Protein AF-A0A7J4VN13-F1 (afdb_monomer)

Nearest PDB structures (foldseek):
  7nyw-assembly1_B  TM=5.497E-01  e=3.844E+00  Photorhabdus thracensis
  6kgq-assembly1_A  TM=3.025E-01  e=2.500E+00  Homo sapiens

Sequence (153 aa):
MAGMRHSETIAAETIAAERASTGTRQRKTAIIHTRFSASEALAVDLAAKQAGMTVSAFLRSLALEGAGVEPFLNDDDRLIFDLLFQELRNVRLDLNAMTRMAHRDGAKESERENESESEALRFLIELRAVVAAIGIEVKRLAGNGRGKRRRML

Foldseek 3Di:
DPPPVVVVVVVVVVVVVVVVPAFDPPPPPDDDDDDDDPVRVVVLCVVQVVVVHDSVLSVVQVVVVVVVNDDPDDLVSLVVLVVVLVVLVVVLVVLVVVLVVLVVVVVVVPPDPDVVSVVVNVVSVVVSVVSVVVSVVSNVRSPDDRDDDDDDD

Structure (mmCIF, N/CA/C/O backbone):
data_AF-A0A7J4VN13-F1
#
_entry.id   AF-A0A7J4VN13-F1
#
loop_
_atom_site.group_PDB
_atom_site.id
_atom_site.type_symbol
_atom_site.label_atom_id
_atom_site.label_alt_id
_atom_site.label_comp_id
_atom_site.label_asym_id
_atom_site.label_entity_id
_atom_site.label_seq_id
_atom_site.pdbx_PDB_ins_code
_atom_site.Cartn_x
_atom_site.Cartn_y
_atom_site.Cartn_z
_atom_site.occupancy
_atom_site.B_iso_or_equiv
_atom_site.auth_seq_id
_atom_site.auth_comp_id
_atom_site.auth_asym_id
_atom_site.auth_atom_id
_atom_site.pdbx_PDB_model_num
ATOM 1 N N . MET A 1 1 ? 11.787 34.107 31.562 1.00 47.12 1 MET A N 1
ATOM 2 C CA . MET A 1 1 ? 12.766 33.262 30.838 1.00 47.12 1 MET A CA 1
ATOM 3 C C . MET A 1 1 ? 12.614 31.777 31.206 1.00 47.12 1 MET A C 1
ATOM 5 O O . MET A 1 1 ? 13.551 31.183 31.717 1.00 47.12 1 MET A O 1
ATOM 9 N N . ALA A 1 2 ? 11.446 31.162 30.965 1.00 51.38 2 ALA A N 1
ATOM 10 C CA . ALA A 1 2 ? 11.198 29.745 31.308 1.00 51.38 2 ALA A CA 1
ATOM 11 C C . ALA A 1 2 ? 10.715 28.877 30.124 1.00 51.38 2 ALA A C 1
ATOM 13 O O . ALA A 1 2 ? 10.828 27.659 30.181 1.00 51.38 2 ALA A O 1
ATOM 14 N N . GLY A 1 3 ? 10.233 29.483 29.029 1.00 44.69 3 GLY A N 1
ATOM 15 C CA . GLY A 1 3 ? 9.645 28.748 27.899 1.00 44.69 3 GLY A CA 1
ATOM 16 C C . GLY A 1 3 ? 10.635 28.039 26.963 1.00 44.69 3 GLY A C 1
ATOM 17 O O . GLY A 1 3 ? 10.259 27.054 26.344 1.00 44.69 3 GLY A O 1
ATOM 18 N N . MET A 1 4 ? 11.896 28.483 26.865 1.00 44.53 4 MET A N 1
ATOM 19 C CA . MET A 1 4 ? 12.850 27.908 25.893 1.00 44.53 4 MET A CA 1
ATOM 20 C C . MET A 1 4 ? 13.347 26.500 26.258 1.00 44.53 4 MET A C 1
ATOM 22 O O . MET A 1 4 ? 13.552 25.684 25.365 1.00 44.53 4 MET A O 1
ATOM 26 N N . ARG A 1 5 ? 13.479 26.172 27.553 1.00 48.69 5 ARG A N 1
ATOM 27 C CA . ARG A 1 5 ? 14.052 24.881 27.987 1.00 48.69 5 ARG A CA 1
ATOM 28 C C . ARG A 1 5 ? 13.128 23.682 27.742 1.00 48.69 5 ARG A C 1
ATOM 30 O O . ARG A 1 5 ? 13.613 22.571 27.543 1.00 48.69 5 ARG A O 1
ATOM 37 N N . HIS A 1 6 ? 11.809 23.883 27.731 1.00 43.91 6 HIS A N 1
ATOM 38 C CA . HIS A 1 6 ? 10.862 22.796 27.454 1.00 43.91 6 HIS A CA 1
ATOM 39 C C . HIS A 1 6 ? 10.851 22.399 25.971 1.00 43.91 6 HIS A C 1
ATOM 41 O O . HIS A 1 6 ? 10.843 21.207 25.671 1.00 43.91 6 HIS A O 1
ATOM 47 N N . SER A 1 7 ? 10.944 23.364 25.051 1.00 48.34 7 SER A N 1
ATOM 48 C CA . SER A 1 7 ? 10.984 23.090 23.607 1.00 48.34 7 SER A CA 1
ATOM 49 C C . SER A 1 7 ? 12.241 22.319 23.186 1.00 48.34 7 SER A C 1
ATOM 51 O O . SER A 1 7 ? 12.148 21.375 22.405 1.00 48.34 7 SER A O 1
ATOM 53 N N . GLU A 1 8 ? 13.407 22.660 23.748 1.00 46.81 8 GLU A N 1
ATOM 54 C CA . GLU A 1 8 ? 14.657 21.917 23.509 1.00 46.81 8 GLU A CA 1
ATOM 55 C C . GLU A 1 8 ? 14.600 20.489 24.072 1.00 46.81 8 GLU A C 1
ATOM 57 O O . GLU A 1 8 ? 15.112 19.560 23.448 1.00 46.81 8 GLU A O 1
ATOM 62 N N . THR A 1 9 ? 13.929 20.292 25.214 1.00 48.59 9 THR A N 1
ATOM 63 C CA . THR A 1 9 ? 13.772 18.964 25.829 1.00 48.59 9 THR A CA 1
ATOM 64 C C . THR A 1 9 ? 12.943 18.035 24.936 1.00 48.59 9 THR A C 1
ATOM 66 O O . THR A 1 9 ? 13.373 16.919 24.654 1.00 48.59 9 THR A O 1
ATOM 69 N N . ILE A 1 10 ? 11.807 18.514 24.412 1.00 50.91 10 ILE A N 1
ATOM 70 C CA . ILE A 1 10 ? 10.936 17.735 23.513 1.00 50.91 10 ILE A CA 1
ATOM 71 C C . ILE A 1 10 ? 11.660 17.407 22.194 1.00 50.91 10 ILE A C 1
ATOM 73 O O . ILE A 1 10 ? 11.569 16.282 21.697 1.00 50.91 10 ILE A O 1
ATOM 77 N N . ALA A 1 11 ? 12.424 18.354 21.638 1.00 49.44 11 ALA A N 1
ATOM 78 C CA . ALA A 1 11 ? 13.208 18.121 20.424 1.00 49.44 11 ALA A CA 1
ATOM 79 C C . ALA A 1 11 ? 14.311 17.064 20.637 1.00 49.44 11 ALA A C 1
ATOM 81 O O . ALA A 1 11 ? 14.461 16.149 19.824 1.00 49.44 11 ALA A O 1
ATOM 82 N N . ALA A 1 12 ? 15.047 17.137 21.751 1.00 47.72 12 ALA A N 1
ATOM 83 C CA . ALA A 1 12 ? 16.080 16.160 22.096 1.00 47.72 12 ALA A CA 1
ATOM 84 C C . ALA A 1 12 ? 15.502 14.752 22.340 1.00 47.72 12 ALA A C 1
ATOM 86 O O . ALA A 1 12 ? 16.075 13.759 21.886 1.00 47.72 12 ALA A O 1
ATOM 87 N N . GLU A 1 13 ? 14.349 14.662 23.006 1.00 53.28 13 GLU A N 1
ATOM 88 C CA . GLU A 1 13 ? 13.651 13.400 23.272 1.00 53.28 13 GLU A CA 1
ATOM 89 C C . GLU A 1 13 ? 13.101 12.766 21.979 1.00 53.28 13 GLU A C 1
ATOM 91 O O . GLU A 1 13 ? 13.216 11.554 21.784 1.00 53.28 13 GLU A O 1
ATOM 96 N N . THR A 1 14 ? 12.634 13.588 21.031 1.00 53.34 14 THR A N 1
ATOM 97 C CA . THR A 1 14 ? 12.210 13.151 19.687 1.00 53.34 14 THR A CA 1
ATOM 98 C C . THR A 1 14 ? 13.373 12.526 18.902 1.00 53.34 14 THR A C 1
ATOM 100 O O . THR A 1 14 ? 13.261 11.402 18.409 1.00 53.34 14 THR A O 1
ATOM 103 N N . ILE A 1 15 ? 14.534 13.193 18.862 1.00 52.75 15 ILE A N 1
ATOM 104 C CA . ILE A 1 15 ? 15.745 12.705 18.171 1.00 52.75 15 ILE A CA 1
ATOM 105 C C . ILE A 1 15 ? 16.298 11.426 18.836 1.00 52.75 15 ILE A C 1
ATOM 107 O O . ILE A 1 15 ? 16.829 10.532 18.164 1.00 52.75 15 ILE A O 1
ATOM 111 N N . ALA A 1 16 ? 16.164 11.298 20.160 1.00 50.38 16 ALA A N 1
ATOM 112 C CA . ALA A 1 16 ? 16.537 10.086 20.889 1.00 50.38 16 ALA A CA 1
ATOM 113 C C . ALA A 1 16 ? 15.595 8.903 20.581 1.00 50.38 16 ALA A C 1
ATOM 115 O O . ALA A 1 16 ? 16.070 7.785 20.346 1.00 50.38 16 ALA A O 1
ATOM 116 N N . ALA A 1 17 ? 14.281 9.144 20.523 1.00 52.31 17 ALA A N 1
ATOM 117 C CA . ALA A 1 17 ? 13.279 8.137 20.171 1.00 52.31 17 ALA A CA 1
ATOM 118 C C . ALA A 1 17 ? 13.468 7.608 18.737 1.00 52.31 17 ALA A C 1
ATOM 120 O O . ALA A 1 17 ? 13.419 6.393 18.511 1.00 52.31 17 ALA A O 1
ATOM 121 N N . GLU A 1 18 ? 13.771 8.502 17.792 1.00 44.53 18 GLU A N 1
ATOM 122 C CA . GLU A 1 18 ? 14.035 8.175 16.389 1.00 44.53 18 GLU A CA 1
ATOM 123 C C . GLU A 1 18 ? 15.268 7.265 16.238 1.00 44.53 18 GLU A C 1
ATOM 125 O O . GLU A 1 18 ? 15.210 6.216 15.586 1.00 44.53 18 GLU A O 1
ATOM 130 N N . ARG A 1 19 ? 16.371 7.579 16.934 1.00 45.88 19 ARG A N 1
ATOM 131 C CA . ARG A 1 19 ? 17.606 6.770 16.923 1.00 45.88 19 ARG A CA 1
ATOM 132 C C . ARG A 1 19 ? 17.438 5.379 17.543 1.00 45.88 19 ARG A C 1
ATOM 134 O O . ARG A 1 19 ? 18.160 4.454 17.151 1.00 45.88 19 ARG A O 1
ATOM 141 N N . ALA A 1 20 ? 16.495 5.203 18.466 1.00 46.31 20 ALA A N 1
ATOM 142 C CA . ALA A 1 20 ? 16.197 3.925 19.117 1.00 46.31 20 ALA A CA 1
ATOM 143 C C . ALA A 1 20 ? 15.278 2.989 18.295 1.00 46.31 20 ALA A C 1
ATOM 145 O O . ALA A 1 20 ? 15.054 1.849 18.700 1.00 46.31 20 ALA A O 1
ATOM 146 N N . SER A 1 21 ? 14.755 3.434 17.145 1.00 43.34 21 SER A N 1
ATOM 147 C CA . SER A 1 21 ? 13.780 2.679 16.332 1.00 43.34 21 SER A CA 1
ATOM 148 C C . SER A 1 21 ? 14.374 1.537 15.483 1.00 43.34 21 SER A C 1
ATOM 150 O O . SER A 1 21 ? 13.650 0.661 15.004 1.00 43.34 21 SER A O 1
ATOM 152 N N . THR A 1 22 ? 15.697 1.505 15.285 1.00 42.31 22 THR A N 1
ATOM 153 C CA . THR A 1 22 ? 16.357 0.595 14.329 1.00 42.31 22 THR A CA 1
ATOM 154 C C . THR A 1 22 ? 16.640 -0.805 14.891 1.00 42.31 22 THR A C 1
ATOM 156 O O . THR A 1 22 ? 17.786 -1.175 15.132 1.00 42.31 22 THR A O 1
ATOM 159 N N . GLY A 1 23 ? 15.592 -1.629 15.010 1.00 41.62 23 GLY A N 1
ATOM 160 C CA . GLY A 1 23 ? 15.731 -3.097 14.953 1.00 41.62 23 GLY A CA 1
ATOM 161 C C . GLY A 1 23 ? 14.990 -3.912 16.012 1.00 41.62 23 GLY A C 1
ATOM 162 O O . GLY A 1 23 ? 14.745 -5.096 15.787 1.00 41.62 23 GLY A O 1
ATOM 163 N N . THR A 1 24 ? 14.573 -3.299 17.117 1.00 43.09 24 THR A N 1
ATOM 164 C CA . THR A 1 24 ? 13.759 -3.957 18.153 1.00 43.09 24 THR A CA 1
ATOM 165 C C . THR A 1 24 ? 12.357 -3.369 18.109 1.00 43.09 24 THR A C 1
ATOM 167 O O . THR A 1 24 ? 12.212 -2.150 18.044 1.00 43.09 24 THR A O 1
ATOM 170 N N . ARG A 1 25 ? 11.309 -4.205 18.159 1.00 48.94 25 ARG A N 1
ATOM 171 C CA . ARG A 1 25 ? 9.913 -3.738 18.228 1.00 48.94 25 ARG A CA 1
ATOM 172 C C . ARG A 1 25 ? 9.745 -2.936 19.523 1.00 48.94 25 ARG A C 1
ATOM 174 O O . ARG A 1 25 ? 9.576 -3.543 20.579 1.00 48.94 25 ARG A O 1
ATOM 181 N N . GLN A 1 26 ? 9.861 -1.604 19.446 1.00 61.91 26 GLN A N 1
ATOM 182 C CA . GLN A 1 26 ? 9.849 -0.726 20.618 1.00 61.91 26 GLN A CA 1
ATOM 183 C C . GLN A 1 26 ? 8.639 -1.063 21.488 1.00 61.91 26 GLN A C 1
ATOM 185 O O . GLN A 1 26 ? 7.501 -1.142 21.008 1.00 61.91 26 GLN A O 1
ATOM 190 N N . ARG A 1 27 ? 8.899 -1.328 22.772 1.00 71.69 27 ARG A N 1
ATOM 191 C CA . ARG A 1 27 ? 7.842 -1.646 23.725 1.00 71.69 27 ARG A CA 1
ATOM 192 C C . ARG A 1 27 ? 6.926 -0.430 23.809 1.00 71.69 27 ARG A C 1
ATOM 194 O O . ARG A 1 27 ? 7.372 0.658 24.145 1.00 71.69 27 ARG A O 1
ATOM 201 N N . LYS A 1 28 ? 5.646 -0.632 23.508 1.00 78.75 28 LYS A N 1
ATOM 202 C CA . LYS A 1 28 ? 4.605 0.390 23.644 1.00 78.75 28 LYS A CA 1
ATOM 203 C C . LYS A 1 28 ? 4.479 0.729 25.136 1.00 78.75 28 LYS A C 1
ATOM 205 O O . LYS A 1 28 ? 4.002 -0.107 25.898 1.00 78.75 28 LYS A O 1
ATOM 210 N N . THR A 1 29 ? 4.984 1.890 25.545 1.00 84.69 29 THR A N 1
ATOM 211 C CA . THR A 1 29 ? 5.018 2.351 26.947 1.00 84.69 29 THR A CA 1
ATOM 212 C C . THR A 1 29 ? 3.888 3.320 27.280 1.00 84.69 29 THR A C 1
ATOM 214 O O . THR A 1 29 ? 3.357 3.262 28.384 1.00 84.69 29 THR A O 1
ATOM 217 N N . ALA A 1 30 ? 3.493 4.176 26.335 1.00 84.88 30 ALA A N 1
ATOM 218 C CA . ALA A 1 30 ? 2.384 5.109 26.508 1.00 84.88 30 ALA A CA 1
ATOM 219 C C . ALA A 1 30 ? 1.016 4.413 26.384 1.00 84.88 30 ALA A C 1
ATOM 221 O O . ALA A 1 30 ? 0.804 3.574 25.500 1.00 84.88 30 ALA A O 1
ATOM 222 N N . ILE A 1 31 ? 0.080 4.809 27.249 1.00 89.94 31 ILE A N 1
ATOM 223 C CA . ILE A 1 31 ? -1.326 4.387 27.253 1.00 89.94 31 ILE A CA 1
ATOM 224 C C . ILE A 1 31 ? -2.186 5.646 27.117 1.00 89.94 31 ILE A C 1
ATOM 226 O O . ILE A 1 31 ? -1.954 6.630 27.813 1.00 89.94 31 ILE A O 1
ATOM 230 N N . ILE A 1 32 ? -3.177 5.603 26.227 1.00 87.44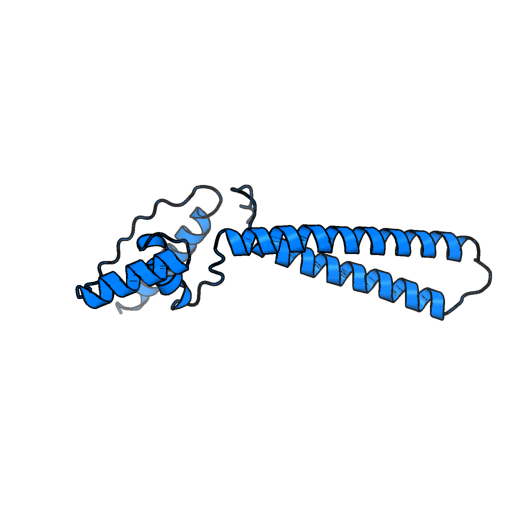 32 ILE A N 1
ATOM 231 C CA . ILE A 1 32 ? -4.182 6.658 26.057 1.00 87.44 32 ILE A CA 1
ATOM 232 C C . ILE A 1 32 ? -5.507 6.108 26.582 1.00 87.44 32 ILE A C 1
ATOM 234 O O . ILE A 1 32 ? -5.910 5.007 26.205 1.00 87.44 32 ILE A O 1
ATOM 238 N N . HIS A 1 33 ? -6.172 6.865 27.454 1.00 92.88 33 HIS A N 1
ATOM 239 C CA . HIS A 1 33 ? -7.491 6.528 27.978 1.00 92.88 33 HIS A CA 1
ATOM 240 C C . HIS A 1 33 ? -8.556 7.398 27.310 1.00 92.88 33 HIS A C 1
ATOM 242 O O . HIS A 1 33 ? -8.542 8.617 27.458 1.00 92.88 33 HIS A O 1
ATOM 248 N N . THR A 1 34 ? -9.512 6.754 26.645 1.00 91.62 34 THR A N 1
ATOM 249 C CA . THR A 1 34 ? -10.688 7.393 26.041 1.00 91.62 34 THR A CA 1
ATOM 250 C C . THR A 1 34 ? -11.938 6.739 26.617 1.00 91.62 34 THR A C 1
ATOM 252 O O . THR A 1 34 ? -11.956 5.527 26.842 1.00 91.62 34 THR A O 1
ATOM 255 N N . ARG A 1 35 ? -12.975 7.533 26.899 1.00 95.50 35 ARG A N 1
ATOM 256 C CA . ARG A 1 35 ? -14.281 7.022 27.333 1.00 95.50 35 ARG A CA 1
ATOM 257 C C . ARG A 1 35 ? -15.185 6.853 26.119 1.00 95.50 35 ARG A C 1
ATOM 259 O O . ARG A 1 35 ? -15.196 7.718 25.254 1.00 95.50 35 ARG A O 1
ATOM 266 N N . PHE A 1 36 ? -15.953 5.773 26.118 1.00 95.69 36 PHE A N 1
ATOM 267 C CA . PHE A 1 36 ? -16.983 5.483 25.129 1.00 95.69 36 PHE A CA 1
ATOM 268 C C . PHE A 1 36 ? -18.275 5.114 25.860 1.00 95.69 36 PHE A C 1
ATOM 270 O O . PHE A 1 36 ? -18.242 4.429 26.886 1.00 95.69 36 PHE A O 1
ATOM 277 N N . SER A 1 37 ? -19.410 5.547 25.323 1.00 98.19 37 SER A N 1
ATOM 278 C CA . SER A 1 37 ? -20.717 4.953 25.599 1.00 98.19 37 SER A CA 1
ATOM 279 C C . SER A 1 37 ? -20.791 3.523 25.046 1.00 98.19 37 SER A C 1
ATOM 281 O O . SER A 1 37 ? -19.977 3.113 24.214 1.00 98.19 37 SER A O 1
ATOM 283 N N . ALA A 1 38 ? -21.798 2.754 25.471 1.00 97.75 38 ALA A N 1
ATOM 284 C CA . ALA A 1 38 ? -22.001 1.389 24.979 1.00 97.75 38 ALA A CA 1
ATOM 285 C C . ALA A 1 38 ? -22.205 1.329 23.450 1.00 97.75 38 ALA A C 1
ATOM 287 O O . ALA A 1 38 ? -21.683 0.429 22.794 1.00 97.75 38 ALA A O 1
ATOM 288 N N . SER A 1 39 ? -22.909 2.310 22.875 1.00 97.62 39 SER A N 1
ATOM 289 C CA . SER A 1 39 ? -23.125 2.436 21.428 1.00 97.62 39 SER A CA 1
ATOM 290 C C . SER A 1 39 ? -21.840 2.740 20.659 1.00 97.62 39 SER A C 1
ATOM 292 O O . SER A 1 39 ? -21.590 2.123 19.627 1.00 97.62 39 SER A O 1
ATOM 294 N N . GLU A 1 40 ? -20.996 3.644 21.164 1.00 97.75 40 GLU A N 1
ATOM 295 C CA . GLU A 1 40 ? -19.718 3.968 20.514 1.00 97.75 40 GLU A CA 1
ATOM 296 C C . GLU A 1 40 ? -18.734 2.796 20.607 1.00 97.75 40 GLU A C 1
ATOM 298 O O . GLU A 1 40 ? -18.078 2.466 19.623 1.00 97.75 40 GLU A O 1
ATOM 303 N N . ALA A 1 41 ? -18.671 2.114 21.756 1.00 96.50 41 ALA A N 1
ATOM 304 C CA . ALA A 1 41 ? -17.826 0.934 21.930 1.00 96.50 41 ALA A CA 1
ATOM 305 C C . ALA A 1 41 ? -18.208 -0.201 20.959 1.00 96.50 41 ALA A C 1
ATOM 307 O O . ALA A 1 41 ? -17.326 -0.837 20.381 1.00 96.50 41 ALA A O 1
ATOM 308 N N . LEU A 1 42 ? -19.510 -0.420 20.737 1.00 97.81 42 LEU A N 1
ATOM 309 C CA . LEU A 1 42 ? -20.013 -1.398 19.769 1.00 97.81 42 LEU A CA 1
ATOM 310 C C . LEU A 1 42 ? -19.705 -0.984 18.321 1.00 97.81 42 LEU A C 1
ATOM 312 O O . LEU A 1 42 ? -19.275 -1.821 17.530 1.00 97.81 42 LEU A O 1
ATOM 316 N N . ALA A 1 43 ? -19.858 0.299 17.976 1.00 97.62 43 ALA A N 1
ATOM 317 C CA . ALA A 1 43 ? -19.497 0.809 16.652 1.00 97.62 43 ALA A CA 1
ATOM 318 C C . ALA A 1 43 ? -17.992 0.639 16.356 1.00 97.62 43 ALA A C 1
ATOM 320 O O . ALA A 1 43 ? -17.622 0.197 15.268 1.00 97.62 43 ALA A O 1
ATOM 321 N N . VAL A 1 44 ? -17.127 0.917 17.338 1.00 96.56 44 VAL A N 1
ATOM 322 C CA . VAL A 1 44 ? -15.671 0.724 17.234 1.00 96.56 44 VAL A CA 1
ATOM 323 C C . VAL A 1 44 ? -15.298 -0.756 17.085 1.00 96.56 44 VAL A C 1
ATOM 325 O O . VAL A 1 44 ? -14.419 -1.077 16.287 1.00 96.56 44 VAL A O 1
ATOM 328 N N . ASP A 1 45 ? -15.950 -1.666 17.814 1.00 97.50 45 ASP A N 1
ATOM 329 C CA . ASP A 1 45 ? -15.715 -3.113 17.689 1.00 97.50 45 ASP A CA 1
ATOM 330 C C . ASP A 1 45 ? -16.124 -3.653 16.306 1.00 97.50 45 ASP A C 1
ATOM 332 O O . ASP A 1 45 ? -15.365 -4.406 15.692 1.00 97.50 45 ASP A O 1
ATOM 336 N N . LEU A 1 46 ? -17.270 -3.216 15.769 1.00 97.44 46 LEU A N 1
ATOM 337 C CA . LEU A 1 46 ? -17.699 -3.573 14.413 1.00 97.44 46 LEU A CA 1
ATOM 338 C C . LEU A 1 46 ? -16.734 -3.043 13.342 1.00 97.44 46 LEU A C 1
ATOM 340 O O . LEU A 1 46 ? -16.331 -3.809 12.467 1.00 97.44 46 LEU A O 1
ATOM 344 N N . ALA A 1 47 ? -16.322 -1.776 13.430 1.00 92.62 47 ALA A N 1
ATOM 345 C CA . ALA A 1 47 ? -15.383 -1.179 12.480 1.00 92.62 47 ALA A CA 1
ATOM 346 C C . ALA A 1 47 ? -14.001 -1.859 12.528 1.00 92.62 47 ALA A C 1
ATOM 348 O O . ALA A 1 47 ? -13.427 -2.183 11.488 1.00 92.62 47 ALA A O 1
ATOM 349 N N . ALA A 1 48 ? -13.494 -2.168 13.729 1.00 89.25 48 ALA A N 1
ATOM 350 C CA . ALA A 1 48 ? -12.242 -2.903 13.891 1.00 89.25 48 ALA A CA 1
ATOM 351 C C . ALA A 1 48 ? -12.314 -4.307 13.263 1.00 89.25 48 ALA A C 1
ATOM 353 O O . ALA A 1 48 ? -11.387 -4.705 12.558 1.00 89.25 48 ALA A O 1
ATOM 354 N N . LYS A 1 49 ? -13.430 -5.029 13.449 1.00 92.00 49 LYS A N 1
ATOM 355 C CA . LYS A 1 49 ? -13.670 -6.343 12.825 1.00 92.00 49 LYS A CA 1
ATOM 356 C C . LYS A 1 49 ? -13.749 -6.266 11.301 1.00 92.00 49 LYS A C 1
ATOM 358 O O . LYS A 1 49 ? -13.151 -7.106 10.638 1.00 92.00 49 LYS A O 1
ATOM 363 N N . GLN A 1 50 ? -14.439 -5.264 10.751 1.00 87.81 50 GLN A N 1
ATOM 364 C CA . GLN A 1 50 ? -14.503 -5.027 9.301 1.00 87.81 50 GLN A CA 1
ATOM 365 C C . GLN A 1 50 ? -13.116 -4.749 8.701 1.00 87.81 50 GLN A C 1
ATOM 367 O O . GLN A 1 50 ? -12.829 -5.212 7.604 1.00 87.81 50 GLN A O 1
ATOM 372 N N . ALA A 1 51 ? -12.241 -4.065 9.443 1.00 81.50 51 ALA A N 1
ATOM 373 C CA . ALA A 1 51 ? -10.850 -3.814 9.061 1.00 81.50 51 ALA A CA 1
ATOM 374 C C . ALA A 1 51 ? -9.879 -4.982 9.362 1.00 81.50 51 ALA A C 1
ATOM 376 O O . ALA A 1 51 ? -8.668 -4.811 9.234 1.00 81.50 51 ALA A O 1
ATOM 377 N N . GLY A 1 52 ? -10.361 -6.143 9.830 1.00 85.38 52 GLY A N 1
ATOM 378 C CA . GLY A 1 52 ? -9.508 -7.286 10.195 1.00 85.38 52 GLY A CA 1
ATOM 379 C C . GLY A 1 52 ? -8.597 -7.045 11.412 1.00 85.38 52 GLY A C 1
ATOM 380 O O . GLY A 1 52 ? -7.612 -7.755 11.612 1.00 85.38 52 GLY A O 1
ATOM 381 N N . MET A 1 53 ? -8.894 -6.039 12.241 1.00 83.94 53 MET A N 1
ATOM 382 C CA . MET A 1 53 ? -8.035 -5.568 13.329 1.00 83.94 53 MET A CA 1
ATOM 383 C C . MET A 1 53 ? -8.619 -5.826 14.724 1.00 83.94 53 MET A C 1
ATOM 385 O O . MET A 1 53 ? -9.826 -5.875 14.943 1.00 83.94 53 MET A O 1
ATOM 389 N N . THR A 1 54 ? -7.744 -5.879 15.735 1.00 90.88 54 THR A N 1
ATOM 390 C CA . THR A 1 54 ? -8.189 -5.674 17.127 1.00 90.88 54 THR A CA 1
ATOM 391 C C . THR A 1 54 ? -8.526 -4.200 17.356 1.00 90.88 54 THR A C 1
ATOM 393 O O . THR A 1 54 ? -7.845 -3.326 16.815 1.00 90.88 54 THR A O 1
ATOM 396 N N . VAL A 1 55 ? -9.474 -3.901 18.250 1.00 93.12 55 VAL A N 1
ATOM 397 C CA . VAL A 1 55 ? -9.829 -2.520 18.646 1.00 93.12 55 VAL A CA 1
ATOM 398 C C . VAL A 1 55 ? -8.595 -1.672 19.013 1.00 93.12 55 VAL A C 1
ATOM 400 O O . VAL A 1 55 ? -8.482 -0.519 18.608 1.00 93.12 55 VAL A O 1
ATOM 403 N N . SER A 1 56 ? -7.606 -2.253 19.706 1.00 89.81 56 SER A N 1
ATOM 404 C CA . SER A 1 56 ? -6.362 -1.562 20.109 1.00 89.81 56 SER A CA 1
ATOM 405 C C . SER A 1 56 ? -5.350 -1.299 18.975 1.00 89.81 56 SER A C 1
ATOM 407 O O . SER A 1 56 ? -4.378 -0.548 19.155 1.00 89.81 56 SER A O 1
ATOM 409 N N . ALA A 1 57 ? -5.532 -1.966 17.832 1.00 86.81 57 ALA A N 1
ATOM 410 C CA . ALA A 1 57 ? -4.795 -1.724 16.598 1.00 86.81 57 ALA A CA 1
ATOM 411 C C . ALA A 1 57 ? -5.531 -0.683 15.745 1.00 86.81 57 ALA A C 1
ATOM 413 O O . ALA A 1 57 ? -4.909 0.299 15.359 1.00 86.81 57 ALA A O 1
ATOM 414 N N . PHE A 1 58 ? -6.849 -0.832 15.590 1.00 89.62 58 PHE A N 1
ATOM 415 C CA . PHE A 1 58 ? -7.721 0.086 14.853 1.00 89.62 58 PHE A CA 1
ATOM 416 C C . PHE A 1 58 ? -7.729 1.513 15.432 1.00 89.62 58 PHE A C 1
ATOM 418 O O . PHE A 1 58 ? -7.430 2.478 14.738 1.00 89.62 58 PHE A O 1
ATOM 425 N N . LEU A 1 59 ? -7.953 1.674 16.743 1.00 91.69 59 LEU A N 1
ATOM 426 C CA . LEU A 1 59 ? -7.896 3.002 17.379 1.00 91.69 59 LEU A CA 1
ATOM 427 C C . LEU A 1 59 ? -6.500 3.642 17.289 1.00 91.69 59 LEU A C 1
ATOM 429 O O . LEU A 1 59 ? -6.369 4.861 17.325 1.00 91.69 59 LEU A O 1
ATOM 433 N N . ARG A 1 60 ? -5.446 2.826 17.173 1.00 86.75 60 ARG A N 1
ATOM 434 C CA . ARG A 1 60 ? -4.066 3.299 17.029 1.00 86.75 60 ARG A CA 1
ATOM 435 C C . ARG A 1 60 ? -3.754 3.734 15.603 1.00 86.75 60 ARG A C 1
ATOM 437 O O . ARG A 1 60 ? -3.025 4.709 15.469 1.00 86.75 60 ARG A O 1
ATOM 444 N N . SER A 1 61 ? -4.242 3.029 14.578 1.00 82.19 61 SER A N 1
ATOM 445 C CA . SER A 1 61 ? -4.085 3.483 13.193 1.00 82.19 61 SER A CA 1
ATOM 446 C C . SER A 1 61 ? -4.803 4.814 13.014 1.00 82.19 61 SER A C 1
ATOM 448 O O . SER A 1 61 ? -4.144 5.776 12.650 1.00 82.19 61 SER A O 1
ATOM 450 N N . LEU A 1 62 ? -6.067 4.928 13.442 1.00 87.25 62 LEU A N 1
ATOM 451 C CA . LEU A 1 62 ? -6.818 6.190 13.380 1.00 87.25 62 LEU A CA 1
ATOM 452 C C . LEU A 1 62 ? -6.134 7.344 14.137 1.00 87.25 62 LEU A C 1
ATOM 454 O O . LEU A 1 62 ? -6.041 8.455 13.624 1.00 87.25 62 LEU A O 1
ATOM 458 N N . ALA A 1 63 ? -5.622 7.100 15.350 1.00 87.00 63 ALA A N 1
ATOM 459 C CA . ALA A 1 63 ? -4.951 8.141 16.137 1.00 87.00 63 ALA A CA 1
ATOM 460 C C . ALA A 1 63 ? -3.627 8.627 15.518 1.00 87.00 63 ALA A C 1
ATOM 462 O O . ALA A 1 63 ? -3.209 9.753 15.774 1.00 87.00 63 ALA A O 1
ATOM 463 N N . LEU A 1 64 ? -2.953 7.779 14.739 1.00 80.38 64 LEU A N 1
ATOM 464 C CA . LEU A 1 64 ? -1.708 8.120 14.053 1.00 80.38 64 LEU A CA 1
ATOM 465 C C . LEU A 1 64 ? -1.966 8.688 12.645 1.00 80.38 64 LEU A C 1
ATOM 467 O O . LEU A 1 64 ? -1.244 9.582 12.217 1.00 80.38 64 LEU A O 1
ATOM 471 N N . GLU A 1 65 ? -3.015 8.236 11.960 1.00 77.75 65 GLU A N 1
ATOM 472 C CA . GLU A 1 65 ? -3.535 8.805 10.710 1.00 77.75 65 GLU A CA 1
ATOM 473 C C . GLU A 1 65 ? -3.992 10.253 10.927 1.00 77.75 65 GLU A C 1
ATOM 475 O O . GLU A 1 65 ? -3.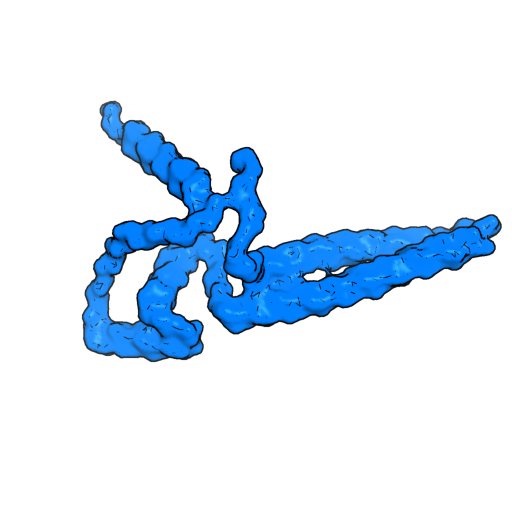509 11.160 10.255 1.00 77.75 65 GLU A O 1
ATOM 480 N N . GLY A 1 66 ? -4.794 10.504 11.968 1.00 75.38 66 GLY A N 1
ATOM 481 C CA . GLY A 1 66 ? -5.168 11.857 12.399 1.00 75.38 66 GLY A CA 1
ATOM 482 C C . GLY A 1 66 ? -3.993 12.720 12.887 1.00 75.38 66 GLY A C 1
ATOM 483 O O . GLY A 1 66 ? -4.158 13.924 13.069 1.00 75.38 66 GLY A O 1
ATOM 484 N N . ALA A 1 67 ? -2.808 12.128 13.076 1.00 79.56 67 ALA A N 1
ATOM 485 C CA . ALA A 1 67 ? -1.550 12.820 13.354 1.00 79.56 67 ALA A CA 1
ATOM 486 C C . ALA A 1 67 ? -0.623 12.928 12.118 1.00 79.56 67 ALA A C 1
ATOM 488 O O . ALA A 1 67 ? 0.511 13.387 12.252 1.00 79.56 67 ALA A O 1
ATOM 489 N N . GLY A 1 68 ? -1.075 12.508 10.929 1.00 64.50 68 GLY A N 1
ATOM 490 C CA . GLY A 1 68 ? -0.326 12.579 9.667 1.00 64.50 68 GLY A CA 1
ATOM 491 C C . GLY A 1 68 ? 0.757 11.506 9.479 1.00 64.50 68 GLY A C 1
ATOM 492 O O . GLY A 1 68 ? 1.655 11.679 8.658 1.00 64.50 68 GLY A O 1
ATOM 493 N N . VAL A 1 69 ? 0.721 10.407 10.240 1.00 66.69 69 VAL A N 1
ATOM 494 C CA . VAL A 1 69 ? 1.760 9.359 10.221 1.00 66.69 69 VAL A CA 1
ATOM 495 C C . VAL A 1 69 ? 1.412 8.256 9.212 1.00 66.69 69 VAL A C 1
ATOM 497 O O . VAL A 1 69 ? 1.026 7.152 9.583 1.00 66.69 69 VAL A O 1
ATOM 500 N N . GLU A 1 70 ? 1.542 8.534 7.918 1.00 62.19 70 GLU A N 1
ATOM 501 C CA . GLU A 1 70 ? 1.247 7.554 6.861 1.00 62.19 70 GLU A CA 1
ATOM 502 C C . GLU A 1 70 ? 2.396 6.553 6.580 1.00 62.19 70 GLU A C 1
ATOM 504 O O . GLU A 1 70 ? 3.570 6.879 6.792 1.00 62.19 70 GLU A O 1
ATOM 509 N N . PRO A 1 71 ? 2.116 5.345 6.029 1.00 59.59 71 PRO A N 1
ATOM 510 C CA . PRO A 1 71 ? 0.801 4.773 5.707 1.00 59.59 71 PRO A CA 1
ATOM 511 C C . PRO A 1 71 ? 0.402 3.570 6.595 1.00 59.59 71 PRO A C 1
ATOM 513 O O . PRO A 1 71 ? 1.196 2.649 6.832 1.00 59.59 71 PRO A O 1
ATOM 516 N N . PHE A 1 72 ? -0.870 3.517 7.015 1.00 61.53 72 PHE A N 1
ATOM 517 C CA . PHE A 1 72 ? -1.456 2.411 7.796 1.00 61.53 72 PHE A CA 1
ATOM 518 C C . PHE A 1 72 ? -1.937 1.239 6.944 1.00 61.53 72 PHE A C 1
ATOM 520 O O . PHE A 1 72 ? -3.107 0.876 6.953 1.00 61.53 72 PHE A O 1
ATOM 527 N N . LEU A 1 73 ? -0.996 0.600 6.255 1.00 69.19 73 LEU A N 1
ATOM 528 C CA . LEU A 1 73 ? -1.284 -0.608 5.486 1.00 69.19 73 LEU A CA 1
ATOM 529 C C . LEU A 1 73 ? -1.529 -1.800 6.422 1.00 69.19 73 LEU A C 1
ATOM 531 O O . LEU A 1 73 ? -0.661 -2.118 7.256 1.00 69.19 73 LEU A O 1
ATOM 535 N N . ASN A 1 74 ? -2.690 -2.439 6.273 1.00 68.88 74 ASN A N 1
ATOM 536 C CA . ASN A 1 74 ? -3.056 -3.696 6.926 1.00 68.88 74 ASN A CA 1
ATOM 537 C C . ASN A 1 74 ? -2.262 -4.880 6.317 1.00 68.88 74 ASN A C 1
ATOM 539 O O . ASN A 1 74 ? -1.381 -4.679 5.477 1.00 68.88 74 ASN A O 1
ATOM 543 N N . ASP A 1 75 ? -2.486 -6.110 6.788 1.00 71.56 75 ASP A N 1
ATOM 544 C CA . ASP A 1 75 ? -1.715 -7.267 6.301 1.00 71.56 75 ASP A CA 1
ATOM 545 C C . ASP A 1 75 ? -2.104 -7.678 4.859 1.00 71.56 75 ASP A C 1
ATOM 547 O O . ASP A 1 75 ? -1.222 -8.088 4.103 1.00 71.56 75 ASP A O 1
ATOM 551 N N . ASP A 1 76 ? -3.356 -7.481 4.432 1.00 75.12 76 ASP A N 1
ATOM 552 C CA . ASP A 1 76 ? -3.821 -7.755 3.061 1.00 75.12 76 ASP A CA 1
ATOM 553 C C . ASP A 1 76 ? -3.299 -6.709 2.062 1.00 75.12 76 ASP A C 1
ATOM 555 O O . ASP A 1 76 ? -2.794 -7.068 0.997 1.00 75.12 76 ASP A O 1
ATOM 559 N N . ASP A 1 77 ? -3.301 -5.423 2.432 1.00 80.56 77 ASP A N 1
ATOM 560 C CA . ASP A 1 77 ? -2.692 -4.346 1.637 1.00 80.56 77 ASP A CA 1
ATOM 561 C C . ASP A 1 77 ? -1.220 -4.672 1.328 1.00 80.56 77 ASP A C 1
ATOM 563 O O . ASP A 1 77 ? -0.728 -4.482 0.215 1.00 80.56 77 ASP A O 1
ATOM 567 N N . ARG A 1 78 ? -0.499 -5.206 2.322 1.00 82.88 78 ARG A N 1
ATOM 568 C CA . ARG A 1 78 ? 0.913 -5.593 2.195 1.00 82.88 78 ARG A CA 1
ATOM 569 C C . ARG A 1 78 ? 1.114 -6.781 1.266 1.00 82.88 78 ARG A C 1
ATOM 571 O O . ARG A 1 78 ? 2.096 -6.786 0.526 1.00 82.88 78 ARG A O 1
ATOM 578 N N . LEU A 1 79 ? 0.195 -7.747 1.271 1.00 86.88 79 LEU A N 1
ATOM 579 C CA . LEU A 1 79 ? 0.191 -8.851 0.308 1.00 86.88 79 LEU A CA 1
ATOM 580 C C . LEU A 1 79 ? -0.048 -8.340 -1.120 1.00 86.88 79 LEU A C 1
ATOM 582 O O . LEU A 1 79 ? 0.652 -8.768 -2.037 1.00 86.88 79 LEU A O 1
ATOM 586 N N . ILE A 1 80 ? -0.957 -7.375 -1.304 1.00 90.12 80 ILE A N 1
ATOM 587 C CA . ILE A 1 80 ? -1.188 -6.718 -2.601 1.00 90.12 80 ILE A CA 1
ATOM 588 C C . ILE A 1 80 ? 0.086 -6.005 -3.077 1.00 90.12 80 ILE A C 1
ATOM 590 O O . ILE A 1 80 ? 0.502 -6.192 -4.220 1.00 90.12 80 ILE A O 1
ATOM 594 N N . PHE A 1 81 ? 0.759 -5.238 -2.214 1.00 89.75 81 PHE A N 1
ATOM 595 C CA . PHE A 1 81 ? 2.015 -4.580 -2.587 1.00 89.75 81 PHE A CA 1
ATOM 596 C C . PHE A 1 81 ? 3.168 -5.564 -2.856 1.00 89.75 81 PHE A C 1
ATOM 598 O O . PHE A 1 81 ? 3.990 -5.281 -3.727 1.00 89.75 81 PHE A O 1
ATOM 605 N N . ASP A 1 82 ? 3.252 -6.715 -2.176 1.00 89.69 82 ASP A N 1
ATOM 606 C CA . ASP A 1 82 ? 4.272 -7.724 -2.506 1.00 89.69 82 ASP A CA 1
ATOM 607 C C . ASP A 1 82 ? 3.994 -8.382 -3.867 1.00 89.69 82 ASP A C 1
ATOM 609 O O . ASP A 1 82 ? 4.911 -8.507 -4.679 1.00 89.69 82 ASP A O 1
ATOM 613 N N . LEU A 1 83 ? 2.730 -8.693 -4.181 1.00 93.69 83 LEU A N 1
ATOM 614 C CA . LEU A 1 83 ? 2.323 -9.173 -5.507 1.00 93.69 83 LEU A CA 1
ATOM 615 C C . LEU A 1 83 ? 2.661 -8.149 -6.606 1.00 93.69 83 LEU A C 1
ATOM 617 O O . LEU A 1 83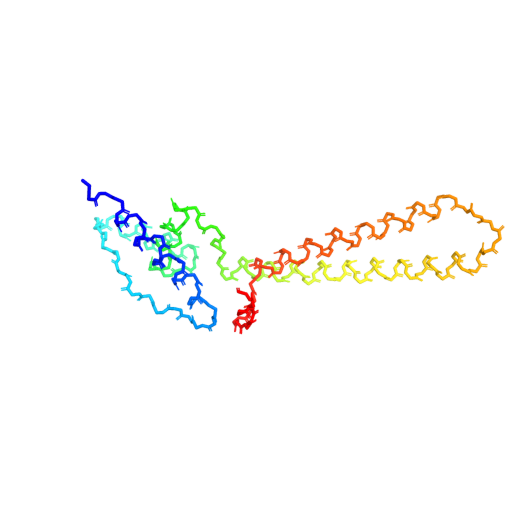 ? 3.305 -8.491 -7.598 1.00 93.69 83 LEU A O 1
ATOM 621 N N . LEU A 1 84 ? 2.317 -6.872 -6.404 1.00 93.88 84 LEU A N 1
ATOM 622 C CA . LEU A 1 84 ? 2.674 -5.791 -7.330 1.00 93.88 84 LEU A CA 1
ATOM 623 C C . LEU A 1 84 ? 4.198 -5.641 -7.488 1.00 93.88 84 LEU A C 1
ATOM 625 O O . LEU A 1 84 ? 4.682 -5.366 -8.587 1.00 93.88 84 LEU A O 1
ATOM 629 N N . PHE A 1 85 ? 4.979 -5.851 -6.423 1.00 94.31 85 PHE A N 1
ATOM 630 C CA . PHE A 1 85 ? 6.440 -5.861 -6.508 1.00 94.31 85 PHE A CA 1
ATOM 631 C C . PHE A 1 85 ? 6.972 -7.043 -7.336 1.00 94.31 85 PHE A C 1
ATOM 633 O O . PHE A 1 85 ? 7.941 -6.875 -8.087 1.00 94.31 85 PHE A O 1
ATOM 640 N N . GLN A 1 86 ? 6.358 -8.224 -7.222 1.00 93.06 86 GLN A N 1
ATOM 641 C CA . GLN A 1 86 ? 6.713 -9.395 -8.027 1.00 93.06 86 GLN A CA 1
ATOM 642 C C . GLN A 1 86 ? 6.446 -9.140 -9.521 1.00 93.06 86 GLN A C 1
ATOM 644 O O . GLN A 1 86 ? 7.342 -9.369 -10.336 1.00 93.06 86 GLN A O 1
ATOM 649 N N . GLU A 1 87 ? 5.307 -8.542 -9.878 1.00 94.00 87 GLU A N 1
ATOM 650 C CA . GLU A 1 87 ? 5.009 -8.188 -11.274 1.00 94.00 87 GLU A CA 1
ATOM 651 C C . GLU A 1 87 ? 5.929 -7.090 -11.829 1.00 94.00 87 GLU A C 1
ATOM 653 O O . GLU A 1 87 ? 6.514 -7.243 -12.903 1.00 94.00 87 GLU A O 1
ATOM 658 N N . LEU A 1 88 ? 6.181 -6.016 -11.072 1.00 93.56 88 LEU A N 1
ATOM 659 C CA . LEU A 1 88 ? 7.139 -4.974 -11.477 1.00 93.56 88 LEU A CA 1
ATOM 660 C C . LEU A 1 88 ? 8.566 -5.521 -11.654 1.00 93.56 88 LEU A C 1
ATOM 662 O O . LEU A 1 88 ? 9.341 -5.018 -12.475 1.00 93.56 88 LEU A O 1
ATOM 666 N N . ARG A 1 89 ? 8.934 -6.570 -10.908 1.00 91.62 89 ARG A N 1
ATOM 667 C CA . ARG A 1 89 ? 10.203 -7.279 -11.103 1.00 91.62 89 ARG A CA 1
ATOM 668 C C . ARG A 1 89 ? 10.228 -8.033 -12.435 1.00 91.62 89 ARG A C 1
ATOM 670 O O . ARG A 1 89 ? 11.286 -8.005 -13.065 1.00 91.62 89 ARG A O 1
ATOM 677 N N . ASN A 1 90 ? 9.128 -8.663 -12.850 1.00 93.06 90 ASN A N 1
ATOM 678 C CA . ASN A 1 90 ? 9.016 -9.360 -14.137 1.00 93.06 90 ASN A CA 1
ATOM 679 C C . ASN A 1 90 ? 9.157 -8.365 -15.299 1.00 93.06 90 ASN A C 1
ATOM 681 O O . ASN A 1 90 ? 10.101 -8.478 -16.077 1.00 93.06 90 ASN A O 1
ATOM 685 N N . VAL A 1 91 ? 8.361 -7.287 -15.299 1.00 91.94 91 VAL A N 1
ATOM 686 C CA . VAL A 1 91 ? 8.442 -6.200 -16.299 1.00 91.94 91 VAL A CA 1
ATOM 687 C C . VAL A 1 91 ? 9.871 -5.655 -16.435 1.00 91.94 91 VAL A C 1
ATOM 689 O O . VAL A 1 91 ? 10.372 -5.436 -17.537 1.00 91.94 91 VAL A O 1
ATOM 692 N N . ARG A 1 92 ? 10.590 -5.474 -15.318 1.00 90.19 92 ARG A N 1
ATOM 693 C CA . ARG A 1 92 ? 11.990 -5.018 -15.343 1.00 90.19 92 ARG A CA 1
ATOM 694 C C . ARG A 1 92 ? 12.963 -6.049 -15.932 1.00 90.19 92 ARG A C 1
ATOM 696 O O . ARG A 1 92 ? 13.985 -5.648 -16.494 1.00 90.19 92 ARG A O 1
ATOM 703 N N . LEU A 1 93 ? 12.708 -7.349 -15.768 1.00 91.00 93 LEU A N 1
ATOM 704 C CA . LEU A 1 93 ? 13.519 -8.404 -16.387 1.00 91.00 93 LEU A CA 1
ATOM 705 C C . L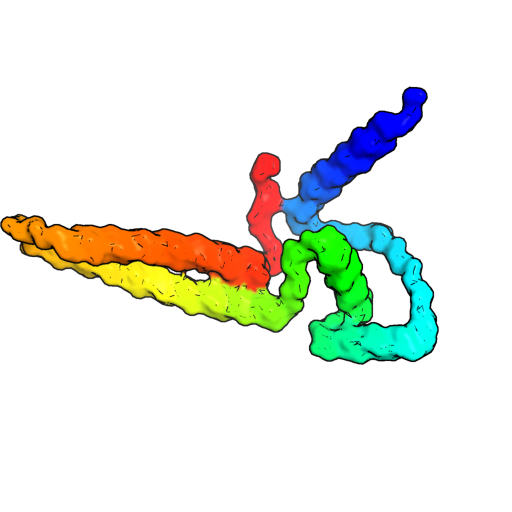EU A 1 93 ? 13.337 -8.396 -17.907 1.00 91.00 93 LEU A C 1
ATOM 707 O O . LEU A 1 93 ? 14.347 -8.417 -18.613 1.00 91.00 93 LEU A O 1
ATOM 711 N N . ASP A 1 94 ? 12.100 -8.253 -18.383 1.00 91.75 94 ASP A N 1
ATOM 712 C CA . ASP A 1 94 ? 11.767 -8.192 -19.811 1.00 91.75 94 ASP A CA 1
ATOM 713 C C . ASP A 1 94 ? 12.359 -6.942 -20.473 1.0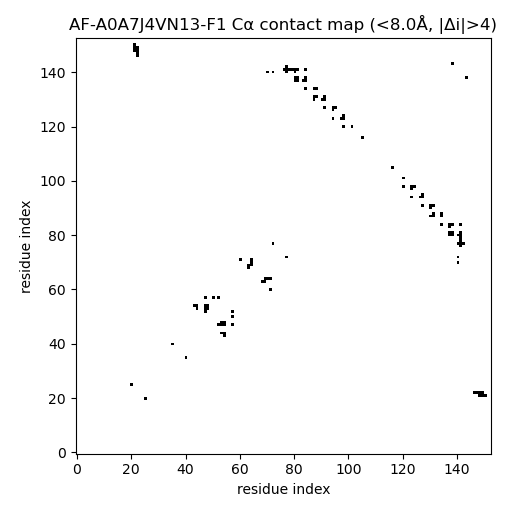0 91.75 94 ASP A C 1
ATOM 715 O O . ASP A 1 94 ? 13.049 -7.044 -21.488 1.00 91.75 94 ASP A O 1
ATOM 719 N N . LEU A 1 95 ? 12.222 -5.767 -19.841 1.00 90.19 95 LEU A N 1
ATOM 720 C CA . LEU A 1 95 ? 12.888 -4.533 -20.284 1.00 90.19 95 LEU A CA 1
ATOM 721 C C . LEU A 1 95 ? 14.408 -4.722 -20.406 1.00 90.19 95 LEU A C 1
ATOM 723 O O . LEU A 1 95 ? 15.005 -4.355 -21.413 1.00 90.19 95 LEU A O 1
ATOM 727 N N . ASN A 1 96 ? 15.046 -5.348 -19.411 1.00 87.94 96 ASN A N 1
ATOM 728 C CA . ASN A 1 96 ? 16.481 -5.633 -19.446 1.00 87.94 96 ASN A CA 1
ATOM 729 C C . ASN A 1 96 ? 16.866 -6.690 -20.502 1.00 87.94 96 ASN A C 1
ATOM 731 O O . ASN A 1 96 ? 17.986 -6.639 -21.011 1.00 87.94 96 ASN A O 1
ATOM 735 N N . ALA A 1 97 ? 15.980 -7.628 -20.850 1.00 88.81 97 ALA A N 1
ATOM 736 C CA . ALA A 1 97 ? 16.188 -8.541 -21.971 1.00 88.81 97 ALA A CA 1
ATOM 737 C C . ALA A 1 97 ? 16.126 -7.787 -23.309 1.00 88.81 97 ALA A C 1
ATOM 739 O O . ALA A 1 97 ? 17.067 -7.892 -24.095 1.00 88.81 97 ALA A O 1
ATOM 740 N N . MET A 1 98 ? 15.109 -6.942 -23.515 1.00 88.19 98 MET A N 1
ATOM 741 C CA . MET A 1 98 ? 14.966 -6.117 -24.721 1.00 88.19 98 MET A CA 1
ATOM 742 C C . MET A 1 98 ? 16.150 -5.161 -24.918 1.00 88.19 98 MET A C 1
ATOM 744 O O . MET A 1 98 ? 16.735 -5.148 -25.998 1.00 88.19 98 MET A O 1
ATOM 748 N N . THR A 1 99 ? 16.603 -4.449 -23.874 1.00 85.75 99 THR A N 1
ATOM 749 C CA . THR A 1 99 ? 17.811 -3.601 -23.964 1.00 85.75 99 THR A CA 1
ATOM 750 C C . THR A 1 99 ? 19.050 -4.411 -24.374 1.00 85.75 99 THR A C 1
ATOM 752 O O . THR A 1 99 ? 19.874 -3.940 -25.152 1.00 85.75 99 THR A O 1
ATOM 755 N N . ARG A 1 100 ? 19.199 -5.651 -23.880 1.00 85.69 100 ARG A N 1
ATOM 756 C CA . ARG A 1 100 ? 20.326 -6.532 -24.243 1.00 85.69 100 ARG A CA 1
ATOM 757 C C . ARG A 1 100 ? 20.225 -7.096 -25.658 1.00 85.69 100 ARG A C 1
ATOM 759 O O . ARG A 1 100 ? 21.270 -7.384 -26.233 1.00 85.69 100 ARG A O 1
ATOM 766 N N . MET A 1 101 ? 19.019 -7.303 -26.180 1.00 85.06 101 MET A N 1
ATOM 767 C CA . MET A 1 101 ? 18.800 -7.721 -27.567 1.00 85.06 101 MET A CA 1
ATOM 768 C C . MET A 1 101 ? 19.131 -6.572 -28.516 1.00 85.06 101 MET A C 1
ATOM 770 O O . MET A 1 101 ? 20.031 -6.725 -29.332 1.00 85.06 101 MET A O 1
ATOM 774 N N . ALA A 1 102 ? 18.555 -5.387 -28.294 1.00 79.94 102 ALA A N 1
ATOM 775 C CA . ALA A 1 102 ? 18.859 -4.188 -29.074 1.00 79.94 102 ALA A CA 1
ATOM 776 C C . ALA A 1 102 ? 20.371 -3.868 -29.095 1.00 79.94 102 ALA A C 1
ATOM 778 O O . ALA A 1 102 ? 20.952 -3.700 -30.160 1.00 79.94 102 ALA A O 1
ATOM 779 N N . HIS A 1 103 ? 21.069 -3.932 -27.951 1.00 76.88 103 HIS A N 1
ATOM 780 C CA . HIS A 1 103 ? 22.535 -3.785 -27.929 1.00 76.88 103 HIS A CA 1
ATOM 781 C C . HIS A 1 103 ? 23.315 -4.881 -28.678 1.00 76.88 103 HIS A C 1
ATOM 783 O O . HIS A 1 103 ? 24.466 -4.650 -29.034 1.00 76.88 103 HIS A O 1
ATOM 789 N N . ARG A 1 104 ? 22.758 -6.083 -28.874 1.00 76.56 104 ARG A N 1
ATOM 790 C CA . ARG A 1 104 ? 23.403 -7.154 -29.657 1.00 76.56 104 ARG A CA 1
ATOM 791 C C . ARG A 1 104 ? 23.133 -7.034 -31.145 1.00 76.56 104 ARG A C 1
ATOM 793 O O . ARG A 1 104 ? 23.946 -7.536 -31.914 1.00 76.56 104 ARG A O 1
ATOM 800 N N . ASP A 1 105 ? 22.005 -6.456 -31.529 1.00 68.88 105 ASP A N 1
ATOM 801 C CA . ASP A 1 105 ? 21.587 -6.382 -32.922 1.00 68.88 105 ASP A CA 1
ATOM 802 C C . ASP A 1 105 ? 22.159 -5.114 -33.578 1.00 68.88 105 ASP A C 1
ATOM 804 O O . ASP A 1 105 ? 22.901 -5.251 -34.550 1.00 68.88 105 ASP A O 1
ATOM 808 N N . GLY A 1 106 ? 22.072 -3.942 -32.935 1.00 62.75 106 GLY A N 1
ATOM 809 C CA . GLY A 1 106 ? 22.800 -2.738 -33.367 1.00 62.75 106 GLY A CA 1
ATOM 810 C C . GLY A 1 106 ? 24.335 -2.883 -33.356 1.00 62.75 106 GLY A C 1
ATOM 811 O O . GLY A 1 106 ? 25.034 -2.233 -34.128 1.00 62.75 106 GLY A O 1
ATOM 812 N N . ALA A 1 107 ? 24.890 -3.797 -32.547 1.00 59.91 107 ALA A N 1
ATOM 813 C CA . ALA A 1 107 ? 26.320 -4.144 -32.585 1.00 59.91 107 ALA A CA 1
ATOM 814 C C . ALA A 1 107 ? 26.714 -5.102 -33.731 1.00 59.91 107 ALA A C 1
ATOM 816 O O . ALA A 1 107 ? 27.903 -5.330 -33.944 1.00 59.91 107 ALA A O 1
ATOM 817 N N . LYS A 1 108 ? 25.744 -5.687 -34.448 1.00 57.75 108 LYS A N 1
ATOM 818 C CA . LYS A 1 108 ? 25.962 -6.422 -35.711 1.00 57.75 108 LYS A CA 1
ATOM 819 C C . LYS A 1 108 ? 25.672 -5.547 -36.929 1.00 57.75 108 LYS A C 1
ATOM 821 O O . LYS A 1 108 ? 26.225 -5.799 -37.991 1.00 57.75 108 LYS A O 1
ATOM 826 N N . GLU A 1 109 ? 24.811 -4.545 -36.772 1.00 54.66 109 GLU A N 1
ATOM 827 C CA . GLU A 1 109 ? 24.402 -3.593 -37.813 1.00 54.66 109 GLU A CA 1
ATOM 828 C C . GLU A 1 109 ? 25.274 -2.317 -37.817 1.00 54.66 109 GLU A C 1
ATOM 830 O O . GLU A 1 109 ? 24.890 -1.261 -38.322 1.00 54.66 109 GLU A O 1
ATOM 835 N N . SER A 1 110 ? 26.494 -2.427 -37.276 1.00 51.84 110 SER A N 1
ATOM 836 C CA . SER A 1 110 ? 27.485 -1.356 -37.152 1.00 51.84 110 SER A CA 1
ATOM 837 C C . SER A 1 110 ? 28.099 -0.950 -38.500 1.00 51.84 110 SER A C 1
ATOM 839 O O . SER A 1 110 ? 29.278 -1.182 -38.750 1.00 51.84 110 SER A O 1
ATOM 841 N N . GLU A 1 111 ? 27.285 -0.335 -39.354 1.00 54.78 111 GLU A N 1
ATOM 842 C CA . GLU A 1 111 ? 27.700 0.511 -40.485 1.00 54.78 111 GLU A CA 1
ATOM 843 C C . GLU A 1 111 ? 26.609 1.519 -40.921 1.00 54.78 111 GLU A C 1
ATOM 845 O O . GLU A 1 111 ? 26.845 2.332 -41.816 1.00 54.78 111 GLU A O 1
ATOM 850 N N . ARG A 1 112 ? 25.421 1.524 -40.286 1.00 55.75 112 ARG A N 1
ATOM 851 C CA . ARG A 1 112 ? 24.382 2.555 -40.485 1.00 55.75 112 ARG A CA 1
ATOM 852 C C . ARG A 1 112 ? 23.799 3.014 -39.151 1.00 55.75 112 ARG 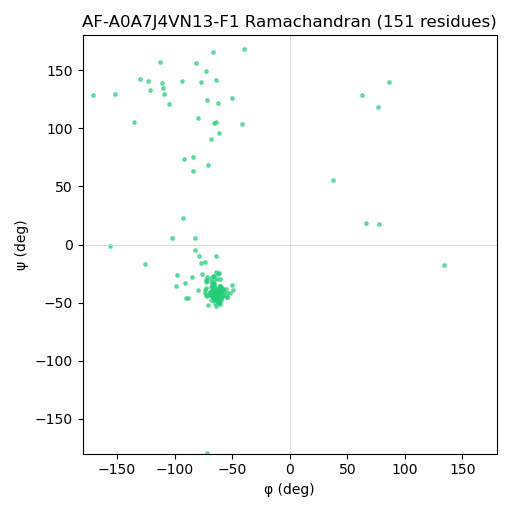A C 1
ATOM 854 O O . ARG A 1 112 ? 22.999 2.316 -38.540 1.00 55.75 112 ARG A O 1
ATOM 861 N N . GLU A 1 113 ? 24.186 4.211 -38.718 1.00 60.12 113 GLU A N 1
ATOM 862 C CA . GLU A 1 113 ? 23.667 4.849 -37.504 1.00 60.12 113 GLU A CA 1
ATOM 863 C C . GLU A 1 113 ? 22.187 5.241 -37.682 1.00 60.12 113 GLU A C 1
ATOM 865 O O . GLU A 1 113 ? 21.864 6.333 -38.148 1.00 60.12 113 GLU A O 1
ATOM 870 N N . ASN A 1 114 ? 21.267 4.344 -37.318 1.00 63.38 114 ASN A N 1
ATOM 871 C CA . ASN A 1 114 ? 19.835 4.636 -37.311 1.00 63.38 114 ASN A CA 1
ATOM 872 C C . ASN A 1 114 ? 19.457 5.423 -36.044 1.00 63.38 114 ASN A C 1
ATOM 874 O O . ASN A 1 114 ? 19.402 4.879 -34.937 1.00 63.38 114 ASN A O 1
ATOM 878 N N . GLU A 1 115 ? 19.141 6.709 -36.207 1.00 66.50 115 GLU A N 1
ATOM 879 C CA . GLU A 1 115 ? 18.758 7.613 -35.109 1.00 66.50 115 GLU A CA 1
ATOM 880 C C . GLU A 1 115 ? 17.566 7.074 -34.289 1.00 66.50 115 GLU A C 1
ATOM 882 O O . GLU A 1 115 ? 17.590 7.108 -33.057 1.00 66.50 115 GLU A O 1
ATOM 887 N N . SER A 1 116 ? 16.583 6.446 -34.947 1.00 66.31 116 SER A N 1
ATOM 888 C CA . SER A 1 116 ? 15.425 5.814 -34.292 1.00 66.31 116 SER A CA 1
ATOM 889 C C . SER A 1 116 ? 15.777 4.605 -33.412 1.00 66.31 116 SER A C 1
ATOM 891 O O . SER A 1 116 ? 15.094 4.351 -32.421 1.00 66.31 116 SER A O 1
ATOM 893 N N . GLU A 1 117 ? 16.842 3.858 -33.724 1.00 69.69 117 GLU A N 1
ATOM 894 C CA . GLU A 1 117 ? 17.301 2.752 -32.868 1.00 69.69 117 GLU A CA 1
ATOM 895 C C . GLU A 1 117 ? 17.967 3.297 -31.596 1.00 69.69 117 GLU A C 1
ATOM 897 O O . GLU A 1 117 ? 17.746 2.793 -30.491 1.00 69.69 117 GLU A O 1
ATOM 902 N N . SER A 1 118 ? 18.705 4.404 -31.734 1.00 74.88 118 SER A N 1
ATOM 903 C CA . SER A 1 118 ? 19.266 5.147 -30.602 1.00 74.88 118 SER A CA 1
ATOM 904 C C . SER A 1 118 ? 18.177 5.753 -29.709 1.00 74.88 118 SER A C 1
ATOM 906 O O . SER A 1 118 ? 18.316 5.737 -28.484 1.00 74.88 118 SER A O 1
ATOM 908 N N . GLU A 1 119 ? 17.083 6.254 -30.286 1.00 81.50 119 GLU A N 1
ATOM 909 C CA . GLU A 1 119 ? 15.918 6.748 -29.542 1.00 81.50 119 GLU A CA 1
ATOM 910 C C . GLU A 1 119 ? 15.202 5.615 -28.785 1.00 81.50 119 GLU A C 1
ATOM 912 O O . GLU A 1 119 ? 14.983 5.723 -27.575 1.00 81.50 119 GLU A O 1
ATOM 917 N N . ALA A 1 120 ? 14.933 4.483 -29.445 1.00 82.81 120 ALA A N 1
ATOM 918 C CA . ALA A 1 120 ? 14.319 3.312 -28.817 1.00 82.81 120 ALA A CA 1
ATOM 919 C C . ALA A 1 120 ? 15.171 2.746 -27.661 1.00 82.81 120 ALA A C 1
ATOM 921 O O . ALA A 1 120 ? 14.644 2.413 -26.595 1.00 82.81 120 ALA A O 1
ATOM 922 N N . LEU A 1 121 ? 16.498 2.688 -27.828 1.00 83.31 121 LEU A N 1
ATOM 923 C CA . LEU A 1 121 ? 17.432 2.296 -26.767 1.00 83.31 121 LEU A CA 1
ATOM 924 C C . LEU A 1 121 ? 17.396 3.259 -25.571 1.00 83.31 121 LEU A C 1
ATOM 926 O O . LEU A 1 121 ? 17.366 2.797 -24.427 1.00 83.31 121 LEU A O 1
ATOM 930 N N . ARG A 1 122 ? 17.363 4.579 -25.809 1.00 85.75 122 ARG A N 1
ATOM 931 C CA . ARG A 1 122 ? 17.230 5.591 -24.742 1.00 85.75 122 ARG A CA 1
ATOM 932 C C . ARG A 1 122 ? 15.918 5.417 -23.978 1.00 85.75 122 ARG A C 1
ATOM 934 O O . ARG A 1 122 ? 15.952 5.293 -22.754 1.00 85.75 122 ARG A O 1
ATOM 941 N N . PHE A 1 123 ? 14.798 5.287 -24.689 1.00 88.06 123 PHE A N 1
ATOM 942 C CA . PHE A 1 123 ? 13.483 5.066 -24.084 1.00 88.06 123 PHE A CA 1
ATOM 943 C C . PHE A 1 123 ? 13.440 3.797 -23.214 1.00 88.06 123 PHE A C 1
ATOM 945 O O . PHE A 1 123 ? 12.955 3.835 -22.082 1.00 88.06 123 PHE A O 1
ATOM 952 N N . LEU A 1 124 ? 14.015 2.679 -23.677 1.00 88.75 124 LEU A N 1
ATOM 953 C CA . LEU A 1 124 ? 14.112 1.446 -22.881 1.00 88.75 124 LEU A CA 1
ATOM 954 C C . LEU A 1 124 ? 14.959 1.622 -21.607 1.00 88.75 124 LEU A C 1
ATOM 956 O O . LEU A 1 124 ? 14.627 1.055 -20.561 1.00 88.75 124 LEU A O 1
ATOM 960 N N . ILE A 1 125 ? 16.046 2.397 -21.671 1.00 87.44 125 ILE A N 1
ATOM 961 C CA . ILE A 1 125 ? 16.908 2.689 -20.515 1.00 87.44 125 ILE A CA 1
ATOM 962 C C . ILE A 1 125 ? 16.164 3.545 -19.479 1.00 87.44 125 ILE A C 1
ATOM 964 O O . ILE A 1 125 ? 16.216 3.225 -18.286 1.00 87.44 125 ILE A O 1
ATOM 968 N N . GLU A 1 126 ? 15.450 4.581 -19.923 1.00 91.50 126 GLU A N 1
ATOM 969 C CA . GLU A 1 126 ? 14.636 5.458 -19.072 1.00 91.50 126 GLU A CA 1
ATOM 970 C C . GLU A 1 126 ? 13.471 4.701 -18.426 1.00 91.50 126 GLU A C 1
ATOM 972 O O . GLU A 1 126 ? 13.332 4.702 -17.200 1.00 91.50 126 GLU A O 1
ATOM 977 N N . LEU A 1 127 ? 12.691 3.959 -19.218 1.00 92.19 127 LEU A N 1
ATOM 978 C CA . LEU A 1 127 ? 11.564 3.165 -18.728 1.00 92.19 127 LEU A CA 1
ATOM 979 C C . LEU A 1 127 ? 12.011 2.129 -17.685 1.00 92.19 127 LEU A C 1
ATOM 981 O O . LEU A 1 127 ? 11.367 1.965 -16.647 1.00 92.19 127 LEU A O 1
ATOM 985 N N . ARG A 1 128 ? 13.167 1.481 -17.890 1.00 89.94 128 ARG A N 1
ATOM 986 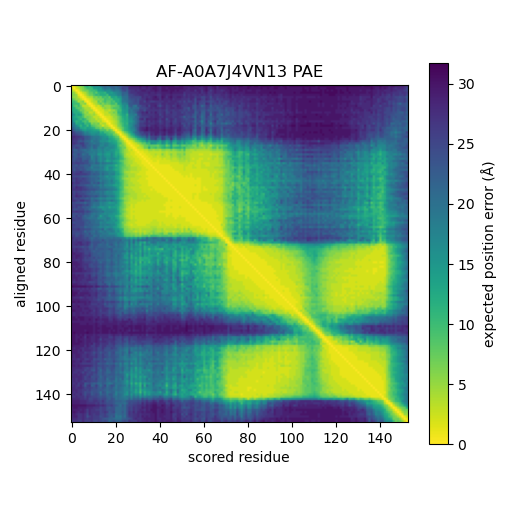C CA . ARG A 1 128 ? 13.766 0.569 -16.902 1.00 89.94 128 ARG A CA 1
ATOM 987 C C . ARG A 1 128 ? 14.118 1.278 -15.590 1.00 89.94 128 ARG A C 1
ATOM 989 O O . ARG A 1 128 ? 13.971 0.669 -14.528 1.00 89.94 128 ARG A O 1
ATOM 996 N N . ALA A 1 129 ? 14.589 2.526 -15.639 1.00 88.88 129 ALA A N 1
ATOM 997 C CA . ALA A 1 129 ? 14.889 3.314 -14.443 1.00 88.88 129 ALA A CA 1
ATOM 998 C C . ALA A 1 129 ? 13.607 3.698 -13.682 1.00 88.88 129 ALA A C 1
ATOM 1000 O O . ALA A 1 129 ? 13.546 3.509 -12.466 1.00 88.88 129 ALA A O 1
ATOM 1001 N N . VAL A 1 130 ? 12.560 4.131 -14.395 1.00 93.50 130 VAL A N 1
ATOM 1002 C CA . VAL A 1 130 ? 11.243 4.454 -13.817 1.00 93.50 130 VAL A CA 1
ATOM 1003 C C . VAL A 1 130 ? 10.610 3.224 -13.156 1.00 93.50 130 VAL A C 1
ATOM 1005 O O . VAL A 1 130 ? 10.262 3.273 -11.976 1.00 93.50 130 VAL A O 1
ATOM 1008 N N . VAL A 1 131 ? 10.542 2.084 -13.853 1.00 92.50 131 VAL A N 1
ATOM 1009 C CA . VAL A 1 131 ? 10.004 0.824 -13.297 1.00 92.50 131 VAL A CA 1
ATOM 1010 C C . VAL A 1 131 ? 10.815 0.353 -12.083 1.00 92.50 131 VAL A C 1
ATOM 1012 O O . VAL A 1 131 ? 10.246 -0.145 -11.110 1.00 92.50 131 VAL A O 1
ATOM 1015 N N . ALA A 1 132 ? 12.140 0.540 -12.084 1.00 90.06 132 ALA A N 1
ATOM 1016 C CA . ALA A 1 132 ? 12.970 0.220 -10.925 1.00 90.06 132 ALA A CA 1
ATOM 1017 C C . ALA A 1 132 ? 12.683 1.130 -9.717 1.00 90.06 132 ALA A C 1
ATOM 1019 O O . ALA A 1 132 ? 12.631 0.619 -8.598 1.00 90.06 132 ALA A O 1
ATOM 1020 N N . ALA A 1 133 ? 12.467 2.433 -9.928 1.00 92.19 133 ALA A N 1
ATOM 1021 C CA . ALA A 1 133 ? 12.109 3.377 -8.870 1.00 92.19 133 ALA A CA 1
ATOM 1022 C C . ALA A 1 133 ? 10.731 3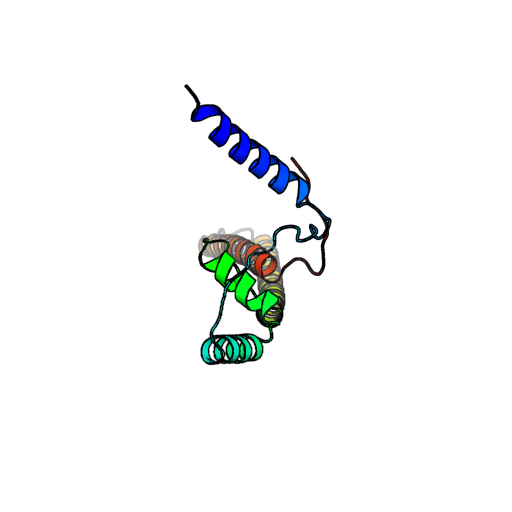.057 -8.262 1.00 92.19 133 ALA A C 1
ATOM 1024 O O . ALA A 1 133 ? 10.619 2.918 -7.043 1.00 92.19 133 ALA A O 1
ATOM 1025 N N . ILE A 1 134 ? 9.715 2.827 -9.103 1.00 93.19 134 ILE A N 1
ATOM 1026 C CA . ILE A 1 134 ? 8.371 2.414 -8.661 1.00 93.19 134 ILE A CA 1
ATOM 1027 C C . ILE A 1 134 ? 8.448 1.090 -7.885 1.00 93.19 134 ILE A C 1
ATOM 1029 O O . ILE A 1 134 ? 7.886 0.976 -6.800 1.00 93.19 134 ILE A O 1
ATOM 1033 N N . GLY A 1 135 ? 9.207 0.106 -8.379 1.00 92.25 135 GLY A N 1
ATOM 1034 C CA . GLY A 1 135 ? 9.387 -1.178 -7.696 1.00 92.25 135 GLY A CA 1
ATOM 1035 C C . GLY A 1 135 ? 10.071 -1.075 -6.324 1.00 92.25 135 GLY A C 1
ATOM 1036 O O . GLY A 1 135 ? 9.782 -1.882 -5.442 1.00 92.25 135 GLY A O 1
ATOM 1037 N N . ILE A 1 136 ? 10.951 -0.092 -6.104 1.00 89.44 136 ILE A N 1
ATOM 1038 C CA . ILE A 1 136 ? 11.531 0.175 -4.774 1.00 89.44 136 ILE A CA 1
ATOM 1039 C C . ILE A 1 136 ? 10.453 0.691 -3.816 1.00 89.44 136 ILE A C 1
ATOM 1041 O O . ILE A 1 136 ? 10.379 0.227 -2.678 1.00 89.44 136 ILE A O 1
ATOM 1045 N N . GLU A 1 137 ? 9.602 1.605 -4.281 1.00 89.38 137 GLU A N 1
ATOM 1046 C CA . GLU A 1 137 ? 8.559 2.216 -3.459 1.00 89.38 137 GLU A CA 1
ATOM 1047 C C . GLU A 1 137 ? 7.417 1.237 -3.145 1.00 89.38 137 GLU A C 1
ATOM 1049 O O . GLU A 1 137 ? 7.045 1.066 -1.987 1.00 89.38 137 GLU A O 1
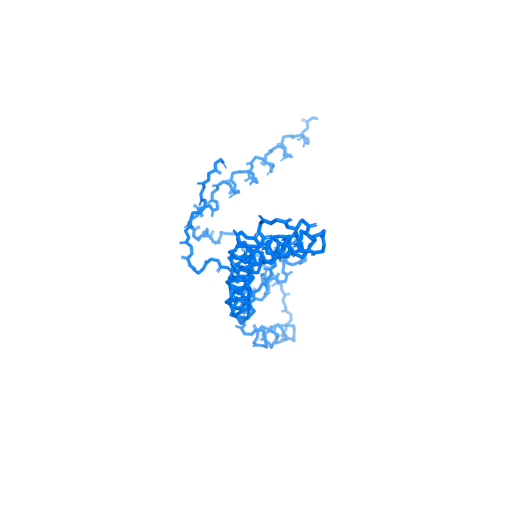ATOM 1054 N N . VAL A 1 138 ? 6.952 0.473 -4.135 1.00 90.38 138 VAL A N 1
ATOM 1055 C CA . VAL A 1 138 ? 5.980 -0.616 -3.936 1.00 90.38 138 VAL A CA 1
ATOM 1056 C C . VAL A 1 138 ? 6.510 -1.650 -2.932 1.00 90.38 138 VAL A C 1
ATOM 1058 O O . VAL A 1 138 ? 5.792 -2.050 -2.015 1.00 90.38 138 VAL A O 1
ATOM 1061 N N . LYS A 1 139 ? 7.802 -2.005 -2.997 1.00 88.38 139 LYS A N 1
ATOM 1062 C CA . LYS A 1 139 ? 8.429 -2.880 -1.993 1.00 88.38 139 LYS A CA 1
ATOM 1063 C C . LYS A 1 139 ? 8.498 -2.249 -0.596 1.00 88.38 139 LYS A C 1
ATOM 1065 O O . LYS A 1 139 ? 8.375 -2.957 0.406 1.00 88.38 139 LYS A O 1
ATOM 1070 N N . ARG A 1 140 ? 8.705 -0.931 -0.499 1.00 84.25 140 ARG A N 1
ATOM 1071 C CA . ARG A 1 140 ? 8.677 -0.198 0.779 1.00 84.25 140 ARG A CA 1
ATOM 1072 C C . ARG A 1 140 ? 7.301 -0.324 1.441 1.00 84.25 140 ARG A C 1
ATOM 1074 O O . ARG A 1 140 ? 7.242 -0.541 2.651 1.00 84.25 140 ARG A O 1
ATOM 1081 N N . LEU A 1 141 ? 6.233 -0.242 0.646 1.00 84.12 141 LEU A N 1
ATOM 1082 C CA . LEU A 1 141 ? 4.836 -0.344 1.082 1.00 84.12 141 LEU A CA 1
ATOM 1083 C C . LEU A 1 141 ? 4.439 -1.779 1.475 1.00 84.12 141 LEU A C 1
ATOM 1085 O O . LEU A 1 141 ? 3.895 -1.969 2.566 1.00 84.12 141 LEU A O 1
ATOM 1089 N N . ALA A 1 142 ? 4.832 -2.793 0.690 1.00 82.88 142 ALA A N 1
ATOM 1090 C CA . ALA A 1 142 ? 4.726 -4.214 1.067 1.00 82.88 142 ALA A CA 1
ATOM 1091 C C . ALA A 1 142 ? 5.329 -4.484 2.458 1.00 82.88 142 ALA A C 1
ATOM 1093 O O . ALA A 1 142 ? 4.812 -5.255 3.268 1.00 82.88 142 ALA A O 1
ATOM 1094 N N . GLY A 1 143 ? 6.393 -3.746 2.778 1.00 70.94 143 GLY A N 1
ATOM 1095 C CA . GLY A 1 143 ? 7.096 -3.816 4.042 1.00 70.94 143 GLY A CA 1
ATOM 1096 C C . GLY A 1 143 ? 8.153 -4.912 4.015 1.00 70.94 143 GLY A C 1
ATOM 1097 O O . GLY A 1 143 ? 7.956 -6.015 3.513 1.00 70.94 143 GLY A O 1
ATOM 1098 N N . ASN A 1 144 ? 9.312 -4.622 4.602 1.00 50.38 144 ASN A N 1
ATOM 1099 C CA . ASN A 1 144 ? 10.354 -5.631 4.757 1.00 50.38 144 ASN A CA 1
ATOM 1100 C C . ASN A 1 144 ? 9.858 -6.726 5.708 1.00 50.38 144 ASN A C 1
ATOM 1102 O O . ASN A 1 144 ? 9.841 -6.509 6.925 1.00 50.38 144 ASN A O 1
ATOM 1106 N N . GLY A 1 145 ? 9.495 -7.889 5.153 1.00 45.56 145 GLY A N 1
ATOM 1107 C CA . GLY A 1 145 ? 9.037 -9.066 5.889 1.00 45.56 145 GLY A CA 1
ATOM 1108 C C . GLY A 1 145 ? 9.866 -9.306 7.151 1.00 45.56 145 GLY A C 1
ATOM 1109 O O . GLY A 1 145 ? 11.016 -9.731 7.082 1.00 45.56 145 GLY A O 1
ATOM 1110 N N . ARG A 1 146 ? 9.279 -8.957 8.304 1.00 45.28 146 ARG A N 1
ATOM 1111 C CA . ARG A 1 146 ? 9.837 -9.078 9.665 1.00 45.28 146 ARG A CA 1
ATOM 1112 C C . ARG A 1 146 ? 11.352 -8.789 9.801 1.00 45.28 146 ARG A C 1
ATOM 1114 O O . ARG A 1 146 ? 12.076 -9.562 10.413 1.00 45.28 146 ARG A O 1
ATOM 1121 N N . GLY A 1 147 ? 11.784 -7.607 9.352 1.00 46.16 147 GLY A N 1
ATOM 1122 C CA . GLY A 1 147 ? 12.913 -6.854 9.930 1.00 46.16 147 GLY A CA 1
ATOM 1123 C C . GLY A 1 147 ? 14.359 -7.300 9.629 1.00 46.16 147 GLY A C 1
ATOM 1124 O O . GLY A 1 147 ? 14.826 -8.329 10.110 1.00 46.16 147 GLY A O 1
ATOM 1125 N N . LYS A 1 148 ? 15.135 -6.413 8.977 1.00 39.34 148 LYS A N 1
ATOM 1126 C CA . LYS A 1 148 ? 16.600 -6.256 9.165 1.00 39.34 148 LYS A CA 1
ATOM 1127 C C . LYS A 1 148 ? 17.150 -5.006 8.441 1.00 39.34 148 LYS A C 1
ATOM 1129 O O . LYS A 1 148 ? 16.984 -4.924 7.234 1.00 39.34 148 LYS A O 1
ATOM 1134 N N . ARG A 1 149 ? 17.905 -4.154 9.171 1.00 43.31 149 ARG A N 1
ATOM 1135 C CA . ARG A 1 149 ? 18.944 -3.168 8.718 1.00 43.31 149 ARG A CA 1
ATOM 1136 C C . ARG A 1 149 ? 18.488 -2.010 7.783 1.00 43.31 149 ARG A C 1
ATOM 1138 O O . ARG A 1 149 ? 17.946 -2.299 6.730 1.00 43.31 149 ARG A O 1
ATOM 1145 N N . ARG A 1 150 ? 18.728 -0.687 7.954 1.00 39.31 150 ARG A N 1
ATOM 1146 C CA . ARG A 1 150 ? 19.477 0.246 8.870 1.00 39.31 150 ARG A CA 1
ATOM 1147 C C . ARG A 1 150 ? 19.468 -0.062 10.387 1.00 39.31 150 ARG A C 1
ATOM 1149 O O . ARG A 1 150 ? 18.702 -0.908 10.831 1.00 39.31 150 ARG A O 1
ATOM 1156 N N . ARG A 1 151 ? 20.283 0.570 11.252 1.00 43.78 151 ARG A N 1
ATOM 1157 C CA . ARG A 1 151 ? 21.067 1.837 11.171 1.00 43.78 151 ARG A CA 1
ATOM 1158 C C . ARG A 1 151 ? 22.197 1.896 10.117 1.00 43.78 151 ARG A C 1
ATOM 1160 O O . ARG A 1 151 ? 22.926 0.929 9.946 1.00 43.78 151 ARG A O 1
ATOM 1167 N N . MET A 1 152 ? 22.353 3.066 9.485 1.00 34.12 152 MET A N 1
ATOM 1168 C CA . MET A 1 152 ? 23.618 3.687 9.039 1.00 34.12 152 MET A CA 1
ATOM 1169 C C . MET A 1 152 ? 23.377 5.207 9.063 1.00 34.12 152 MET A C 1
ATOM 1171 O O . MET A 1 152 ? 22.339 5.627 8.541 1.00 34.12 152 MET A O 1
ATOM 1175 N N . LEU A 1 153 ? 24.292 5.953 9.700 1.00 33.00 153 LEU A N 1
ATOM 1176 C CA . LEU A 1 153 ? 24.187 7.370 10.109 1.00 33.00 153 LEU A CA 1
ATOM 1177 C C . LEU A 1 153 ? 23.068 7.645 11.133 1.00 33.00 153 LEU A C 1
ATOM 1179 O O . LEU A 1 153 ? 21.880 7.511 10.769 1.00 33.00 153 LEU A O 1
#

Secondary structure (DSSP, 8-state):
--SHHHHHHHHHHHHHHHHTTSSS-------------HHHHHHHHHHHHHTT--HHHHHHHHHHHTTT------HHHHHHHHHHHHHHHHHHHHHHHHHHHHHHHTTTSTTS--HHHHHHHHHHHHHHHHHHHHHHHHHHHH--TT-------

Mean predicted aligned error: 15.88 Å

Radius of gyration: 25.0 Å; Cα contacts (8 Å, |Δi|>4): 67; chains: 1; bounding box: 51×43×72 Å

pLDDT: mean 74.95, std 18.94, range [33.0, 98.19]

Solvent-accessible surface area (backbone atoms only — not comparable to full-atom values): 9119 Å² total; per-residue (Å²): 146,70,71,68,65,57,58,55,50,55,52,53,51,50,56,53,56,61,69,64,55,62,79,56,87,74,77,85,78,85,83,86,89,80,89,68,55,75,69,53,49,52,52,47,48,53,54,12,52,76,69,77,37,54,51,81,50,40,59,46,46,52,59,34,49,80,67,71,58,78,78,84,69,54,75,65,57,18,51,53,25,42,53,52,27,53,51,39,50,49,56,45,49,52,45,54,48,52,53,53,48,55,59,55,50,57,68,71,50,75,84,62,92,53,66,68,58,56,48,52,52,50,52,48,53,52,53,42,50,52,46,50,54,52,33,52,52,36,39,59,66,27,42,73,84,88,72,80,81,60,84,76,135